Protein AF-A0AAP9K9S7-F1 (afdb_monomer_lite)

Organism: NCBI:txid696485

Structure (mmCIF, N/CA/C/O backbone):
data_AF-A0AAP9K9S7-F1
#
_entry.id   AF-A0AAP9K9S7-F1
#
loop_
_atom_site.group_PDB
_atom_site.id
_atom_site.type_symbol
_atom_site.label_atom_id
_atom_site.label_alt_id
_atom_site.label_comp_id
_atom_site.label_asym_id
_atom_site.label_entity_id
_atom_site.label_seq_id
_atom_site.pdbx_PDB_ins_code
_atom_site.Cartn_x
_atom_site.Cartn_y
_atom_site.Cartn_z
_atom_site.occupancy
_atom_site.B_iso_or_equiv
_atom_site.auth_seq_id
_atom_site.auth_comp_id
_atom_site.auth_asym_id
_atom_site.auth_atom_id
_atom_site.pdbx_PDB_model_num
ATOM 1 N N . MET A 1 1 ? 22.828 4.075 -54.829 1.00 41.00 1 MET A N 1
ATOM 2 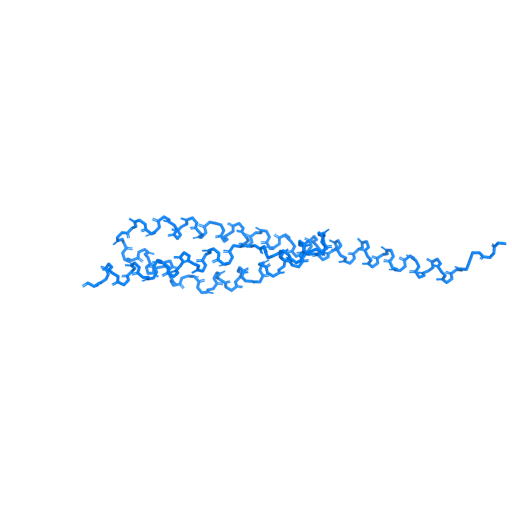C CA . MET A 1 1 ? 21.982 3.796 -53.652 1.00 41.00 1 MET A CA 1
ATOM 3 C C . MET A 1 1 ? 22.611 4.551 -52.502 1.00 41.00 1 MET A C 1
ATOM 5 O O . MET A 1 1 ? 23.454 3.999 -51.809 1.00 41.00 1 MET A O 1
ATOM 9 N N . ASP A 1 2 ? 22.291 5.836 -52.386 1.00 45.16 2 ASP A N 1
ATOM 10 C CA . ASP A 1 2 ? 22.735 6.661 -51.265 1.00 45.16 2 ASP A CA 1
ATOM 11 C C . ASP A 1 2 ? 21.839 6.335 -50.075 1.00 45.16 2 ASP A C 1
ATOM 13 O O . ASP A 1 2 ? 20.711 6.811 -49.969 1.00 45.16 2 ASP A O 1
ATOM 17 N N . LEU A 1 3 ? 22.313 5.426 -49.224 1.00 46.59 3 LEU A N 1
ATOM 18 C CA . LEU A 1 3 ? 21.756 5.268 -47.890 1.00 46.59 3 LEU A CA 1
ATOM 19 C C . LEU A 1 3 ? 22.126 6.535 -47.127 1.00 46.59 3 LEU A C 1
ATOM 21 O O . LEU A 1 3 ? 23.267 6.696 -46.697 1.00 46.59 3 LEU A O 1
ATOM 25 N N . ASP A 1 4 ? 21.164 7.449 -47.038 1.00 50.19 4 ASP A N 1
ATOM 26 C CA . ASP A 1 4 ? 21.293 8.700 -46.311 1.00 50.19 4 ASP A CA 1
ATOM 27 C C . ASP A 1 4 ? 21.710 8.409 -44.862 1.00 50.19 4 ASP A C 1
ATOM 29 O O . ASP A 1 4 ? 20.945 7.899 -44.038 1.00 50.19 4 ASP A O 1
ATOM 33 N N . VAL A 1 5 ? 22.977 8.694 -44.570 1.00 55.28 5 VAL A N 1
ATOM 34 C CA . VAL A 1 5 ? 23.616 8.439 -43.276 1.00 55.28 5 VAL A CA 1
ATOM 35 C C . VAL A 1 5 ? 22.901 9.220 -42.167 1.00 55.28 5 VAL A C 1
ATOM 37 O O . VAL A 1 5 ? 22.891 8.777 -41.019 1.00 55.28 5 VAL A O 1
ATOM 40 N N . GLN A 1 6 ? 22.225 10.330 -42.504 1.00 49.62 6 GLN A N 1
ATOM 41 C CA . GLN A 1 6 ? 21.373 11.061 -41.565 1.00 49.62 6 GLN A CA 1
ATOM 42 C C . GLN A 1 6 ? 20.129 10.255 -41.178 1.00 49.62 6 GLN A C 1
ATOM 44 O O . GLN A 1 6 ? 19.803 10.187 -39.995 1.00 49.62 6 GLN A O 1
ATOM 49 N N . SER A 1 7 ? 19.484 9.564 -42.121 1.00 49.66 7 SER A N 1
ATOM 50 C CA . SER A 1 7 ? 18.342 8.682 -41.830 1.00 49.66 7 SER A CA 1
ATOM 51 C C . SER A 1 7 ? 18.735 7.475 -40.965 1.00 49.66 7 SER A C 1
ATOM 53 O O . SER A 1 7 ? 17.978 7.067 -40.085 1.00 49.66 7 SER A O 1
ATOM 55 N N . LEU A 1 8 ? 19.948 6.940 -41.144 1.00 51.22 8 LEU A N 1
ATOM 56 C CA . LEU A 1 8 ? 20.501 5.859 -40.315 1.00 51.22 8 LEU A CA 1
ATOM 57 C C . LEU A 1 8 ? 20.877 6.337 -38.902 1.00 51.22 8 LEU A C 1
ATOM 59 O O . LEU A 1 8 ? 20.623 5.633 -37.923 1.00 51.22 8 LEU A O 1
ATOM 63 N N . ALA A 1 9 ? 21.430 7.545 -38.776 1.00 54.31 9 ALA A N 1
ATOM 64 C CA . ALA A 1 9 ? 21.755 8.163 -37.491 1.00 54.31 9 ALA A CA 1
ATOM 65 C C . ALA A 1 9 ? 20.494 8.540 -36.695 1.00 54.31 9 ALA A C 1
ATOM 67 O O . ALA A 1 9 ? 20.420 8.281 -35.499 1.00 54.31 9 ALA A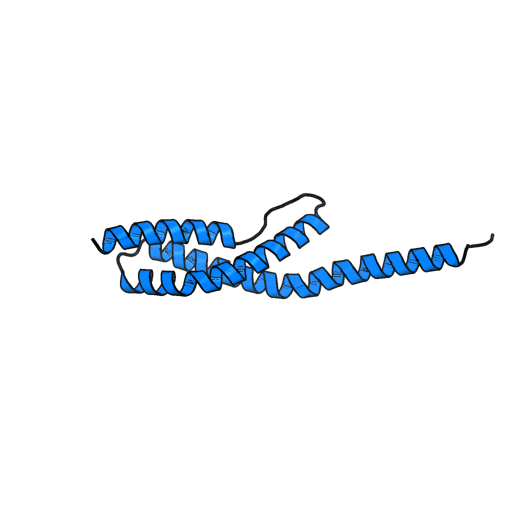 O 1
ATOM 68 N N . VAL A 1 10 ? 19.466 9.081 -37.355 1.00 51.06 10 VAL A N 1
ATOM 69 C CA . VAL A 1 10 ? 18.178 9.400 -36.718 1.00 51.06 10 VAL A CA 1
ATOM 70 C C . VAL A 1 10 ? 17.429 8.118 -36.343 1.00 51.06 10 VAL A C 1
ATOM 72 O O . VAL A 1 10 ? 16.926 8.012 -35.227 1.00 51.06 10 VAL A O 1
ATOM 75 N N . GLY A 1 11 ? 17.427 7.103 -37.214 1.00 51.81 11 GLY A N 1
ATOM 76 C CA . GLY A 1 11 ? 16.825 5.799 -36.923 1.00 51.81 11 GLY A CA 1
ATOM 77 C C . GLY A 1 11 ? 17.499 5.062 -35.762 1.00 51.81 11 GLY A C 1
ATOM 78 O O . GLY A 1 11 ? 16.816 4.454 -34.941 1.00 51.81 11 GLY A O 1
ATOM 79 N N . SER A 1 12 ? 18.824 5.165 -35.633 1.00 52.03 12 SER A N 1
ATOM 80 C CA . SER A 1 12 ? 19.569 4.581 -34.509 1.00 52.03 12 SER A CA 1
ATOM 81 C C . SER A 1 12 ? 19.428 5.382 -33.214 1.00 52.03 12 SER A C 1
ATOM 83 O O . SER A 1 12 ? 19.325 4.769 -32.154 1.00 52.03 12 SER A O 1
ATOM 85 N N . LEU A 1 13 ? 19.331 6.717 -33.267 1.00 50.75 13 LEU A N 1
ATOM 86 C CA . LEU A 1 13 ? 19.048 7.536 -32.081 1.00 50.75 13 LEU A CA 1
ATOM 87 C C . LEU A 1 13 ? 17.640 7.268 -31.538 1.00 50.75 13 LEU A C 1
ATOM 89 O O . LEU A 1 13 ? 17.470 7.092 -30.335 1.00 50.75 13 LEU A O 1
ATOM 93 N N . ILE A 1 14 ? 16.640 7.190 -32.422 1.00 52.00 14 ILE A N 1
ATOM 94 C CA . ILE A 1 14 ? 15.264 6.839 -32.054 1.00 52.00 14 ILE A CA 1
ATOM 95 C C . ILE A 1 14 ? 15.216 5.388 -31.565 1.00 52.00 14 ILE A C 1
ATOM 97 O O . ILE A 1 14 ? 14.639 5.126 -30.517 1.00 52.00 14 ILE A O 1
ATOM 101 N N . GLY A 1 15 ? 15.889 4.451 -32.237 1.00 50.28 15 GLY A N 1
ATOM 102 C CA . GLY A 1 15 ? 15.985 3.057 -31.793 1.00 50.28 15 GLY A CA 1
ATOM 103 C C . GLY A 1 15 ? 16.640 2.898 -30.415 1.00 50.28 15 GLY A C 1
ATOM 104 O O . GLY A 1 15 ? 16.163 2.114 -29.597 1.00 50.28 15 GLY A O 1
ATOM 105 N N . ALA A 1 16 ? 17.678 3.682 -30.112 1.00 52.78 16 ALA A N 1
ATOM 106 C CA . ALA A 1 16 ? 18.348 3.684 -28.812 1.00 52.78 16 ALA A CA 1
ATOM 107 C C . ALA A 1 16 ? 17.523 4.384 -27.716 1.00 52.78 16 ALA A C 1
ATOM 109 O O . ALA A 1 16 ? 17.489 3.914 -26.579 1.00 52.78 16 ALA A O 1
ATOM 110 N N . LEU A 1 17 ? 16.819 5.472 -28.044 1.00 51.12 17 LEU A N 1
ATOM 111 C CA . LEU A 1 17 ? 15.944 6.186 -27.108 1.00 51.12 17 LEU A CA 1
ATOM 112 C C . LEU A 1 17 ? 14.666 5.399 -26.796 1.00 51.12 17 LEU A C 1
ATOM 114 O O . LEU A 1 17 ? 14.250 5.346 -25.641 1.00 51.12 17 LEU A O 1
ATOM 118 N N . VAL A 1 18 ? 14.073 4.739 -27.789 1.00 54.12 18 VAL A N 1
ATOM 119 C CA . VAL A 1 18 ? 12.873 3.910 -27.612 1.00 54.12 18 VAL A CA 1
ATOM 120 C C . VAL A 1 18 ? 13.237 2.569 -26.964 1.00 54.12 18 VAL A C 1
ATOM 122 O O . VAL A 1 18 ? 12.565 2.143 -26.028 1.00 54.12 18 VAL A O 1
ATOM 125 N N . GLY A 1 19 ? 14.343 1.940 -27.380 1.00 50.75 19 GLY A N 1
ATOM 126 C CA . GLY A 1 19 ? 14.798 0.656 -26.837 1.00 50.75 19 GLY A CA 1
ATOM 127 C C . GLY A 1 19 ? 15.435 0.743 -25.446 1.00 50.75 19 GLY A C 1
ATOM 128 O O . GLY A 1 19 ? 15.270 -0.172 -24.647 1.00 50.75 19 GLY A O 1
ATOM 129 N N . GLY A 1 20 ? 16.139 1.835 -25.127 1.00 55.31 20 GLY A N 1
ATOM 130 C CA . GLY A 1 20 ? 16.825 2.023 -23.842 1.00 55.31 20 GLY A CA 1
ATOM 131 C C . GLY A 1 20 ? 16.096 2.944 -22.861 1.00 55.31 20 GLY A C 1
ATOM 132 O O . GLY A 1 20 ? 16.186 2.737 -21.654 1.00 55.31 20 GLY A O 1
ATOM 133 N N . GLY A 1 21 ? 15.352 3.940 -23.349 1.00 62.69 21 GLY A N 1
ATOM 134 C CA . GLY A 1 21 ? 14.671 4.924 -22.503 1.00 62.69 21 GLY A CA 1
ATOM 135 C C . GLY A 1 21 ? 13.425 4.361 -21.829 1.00 62.69 21 GLY A C 1
ATOM 136 O O . GLY A 1 21 ? 13.301 4.445 -20.610 1.00 62.69 21 GLY A O 1
ATOM 137 N N . ILE A 1 22 ? 12.536 3.725 -22.598 1.00 63.12 22 ILE A N 1
ATOM 138 C CA . ILE A 1 22 ? 11.299 3.133 -22.064 1.00 63.12 22 ILE A CA 1
ATOM 139 C C . ILE A 1 22 ? 11.618 1.875 -21.255 1.00 63.12 22 ILE A C 1
ATOM 141 O O . ILE A 1 22 ? 11.140 1.727 -20.134 1.00 63.12 22 ILE A O 1
ATOM 145 N N . TYR A 1 23 ? 12.486 1.002 -21.772 1.00 64.19 23 TYR A N 1
ATOM 146 C CA . TYR A 1 23 ? 12.915 -0.192 -21.042 1.00 64.19 23 TYR A CA 1
ATOM 147 C C . TYR A 1 23 ? 13.726 0.157 -19.783 1.00 64.19 23 TYR A C 1
ATOM 149 O O . TYR A 1 23 ? 13.530 -0.444 -18.732 1.00 64.19 23 TYR A O 1
ATOM 157 N N . GLY A 1 24 ? 14.602 1.166 -19.845 1.00 66.25 24 GLY A N 1
ATOM 158 C CA . GLY A 1 24 ? 15.346 1.652 -18.682 1.00 66.25 24 GLY A CA 1
ATOM 159 C C . GLY A 1 24 ? 14.443 2.297 -17.629 1.00 66.25 24 GLY A C 1
ATOM 160 O O . GLY A 1 24 ? 14.619 2.048 -16.438 1.00 66.25 24 GLY A O 1
ATOM 161 N N . PHE A 1 25 ? 13.440 3.071 -18.054 1.00 67.81 25 PHE A N 1
ATOM 162 C CA . PHE A 1 25 ? 12.390 3.597 -17.180 1.00 67.81 25 PHE A CA 1
ATOM 163 C C . PHE A 1 25 ? 11.584 2.463 -16.530 1.00 67.81 25 PHE A C 1
ATOM 165 O O . PHE A 1 25 ? 11.374 2.487 -15.318 1.00 67.81 25 PHE A O 1
ATOM 172 N N . TYR A 1 26 ? 11.204 1.448 -17.311 1.00 67.31 26 TYR A N 1
ATOM 173 C CA . TYR A 1 26 ? 10.514 0.254 -16.831 1.00 67.31 26 TYR A CA 1
ATOM 174 C C . TYR A 1 26 ? 11.342 -0.477 -15.770 1.00 67.31 26 TYR A C 1
ATOM 176 O O . TYR A 1 26 ? 10.919 -0.583 -14.625 1.00 67.31 26 TYR A O 1
ATOM 184 N N . VAL A 1 27 ? 12.556 -0.928 -16.088 1.00 69.75 27 VAL A N 1
ATOM 185 C CA . VAL A 1 27 ? 13.370 -1.706 -15.139 1.00 69.75 27 VAL A CA 1
ATOM 186 C C . VAL A 1 27 ? 13.654 -0.913 -13.861 1.00 69.75 27 VAL A C 1
ATOM 188 O O . VAL A 1 27 ? 13.587 -1.470 -12.767 1.00 69.75 27 VAL A O 1
ATOM 191 N N . LYS A 1 28 ? 13.932 0.391 -13.983 1.00 71.50 28 LYS A N 1
ATOM 192 C CA . LYS A 1 28 ? 14.276 1.239 -12.839 1.00 71.50 28 LYS A CA 1
ATOM 193 C C . LYS A 1 28 ? 13.090 1.497 -11.911 1.00 71.50 28 LYS A C 1
ATOM 195 O O . LYS A 1 28 ? 13.254 1.413 -10.701 1.00 71.50 28 LYS A O 1
ATOM 200 N N . ASN A 1 29 ? 11.921 1.824 -12.457 1.00 70.56 29 ASN A N 1
ATOM 201 C CA . ASN A 1 29 ? 10.797 2.285 -11.642 1.00 70.56 29 ASN A CA 1
ATOM 202 C C . ASN A 1 29 ? 9.848 1.149 -11.246 1.00 70.56 29 ASN A C 1
ATOM 204 O O . ASN A 1 29 ? 9.285 1.182 -10.156 1.00 70.56 29 ASN A O 1
ATOM 208 N N . THR A 1 30 ? 9.704 0.115 -12.079 1.00 70.44 30 THR A N 1
ATOM 209 C CA . THR A 1 30 ? 8.778 -0.996 -11.792 1.00 70.44 30 THR A CA 1
ATOM 210 C C . THR A 1 30 ? 9.298 -1.891 -10.666 1.00 70.44 30 THR A C 1
ATOM 212 O O . THR A 1 30 ? 8.507 -2.503 -9.961 1.00 70.44 30 THR A O 1
ATOM 215 N N . GLY A 1 31 ? 10.618 -1.953 -10.447 1.00 75.75 31 GLY A N 1
ATOM 216 C CA . GLY A 1 31 ? 11.205 -2.701 -9.329 1.00 75.75 31 GLY A CA 1
ATOM 217 C C . GLY A 1 31 ? 10.784 -2.153 -7.962 1.00 75.75 31 GLY A C 1
ATOM 218 O O . GLY A 1 31 ? 10.229 -2.891 -7.150 1.00 75.75 31 GLY A O 1
ATOM 219 N N . GLU A 1 32 ? 11.003 -0.855 -7.729 1.00 78.31 32 GLU A N 1
ATOM 220 C CA . GLU A 1 32 ? 10.560 -0.171 -6.504 1.00 78.31 32 GLU A CA 1
ATOM 221 C C . GLU A 1 32 ? 9.033 -0.160 -6.401 1.00 78.31 32 GLU A C 1
ATOM 223 O O . GLU A 1 32 ? 8.488 -0.506 -5.356 1.00 78.31 32 GLU A O 1
ATOM 228 N N . ALA A 1 33 ? 8.336 0.124 -7.508 1.00 77.56 33 ALA A N 1
ATOM 229 C CA . ALA A 1 33 ? 6.881 0.125 -7.516 1.00 77.56 33 ALA A CA 1
ATOM 230 C C . ALA A 1 33 ? 6.305 -1.246 -7.126 1.00 77.56 33 ALA A C 1
ATOM 232 O O . ALA A 1 33 ? 5.439 -1.304 -6.262 1.00 77.56 33 ALA A O 1
ATOM 233 N N . ASN A 1 34 ? 6.819 -2.356 -7.665 1.00 80.31 34 ASN A N 1
ATOM 234 C CA . ASN A 1 34 ? 6.360 -3.702 -7.307 1.00 80.31 34 ASN A CA 1
ATOM 235 C C . ASN A 1 34 ? 6.581 -4.032 -5.824 1.00 80.31 34 ASN A C 1
ATOM 237 O O . ASN A 1 34 ? 5.739 -4.694 -5.216 1.00 80.31 34 ASN A O 1
ATOM 241 N N . LEU A 1 35 ? 7.692 -3.580 -5.234 1.00 84.06 35 LEU A N 1
ATOM 242 C CA . LEU A 1 35 ? 7.928 -3.735 -3.796 1.00 84.06 35 LEU A CA 1
ATOM 243 C C . LEU A 1 35 ? 6.893 -2.952 -2.985 1.00 84.06 35 LEU A C 1
ATOM 245 O O . LEU A 1 35 ? 6.287 -3.511 -2.070 1.00 84.06 35 LEU A O 1
ATOM 249 N N . ASP A 1 36 ? 6.637 -1.701 -3.360 1.00 84.56 36 ASP A N 1
ATOM 250 C CA . ASP A 1 36 ? 5.618 -0.875 -2.716 1.00 84.56 36 ASP A CA 1
ATOM 251 C C . ASP A 1 36 ? 4.216 -1.483 -2.884 1.00 84.56 36 ASP A C 1
ATOM 253 O O . ASP A 1 36 ? 3.463 -1.546 -1.916 1.00 84.56 36 ASP A O 1
ATOM 257 N N . GLN A 1 37 ? 3.881 -2.039 -4.055 1.00 83.56 37 GLN A N 1
ATOM 258 C CA . GLN A 1 37 ? 2.617 -2.750 -4.289 1.00 83.56 37 GLN A CA 1
ATOM 259 C C . GLN A 1 37 ? 2.478 -3.992 -3.399 1.00 83.56 37 GLN A C 1
ATOM 261 O O . GLN A 1 37 ? 1.410 -4.228 -2.833 1.00 83.56 37 GLN A O 1
ATOM 266 N N . ALA A 1 38 ? 3.549 -4.774 -3.223 1.00 85.56 38 ALA A N 1
ATOM 267 C CA . ALA A 1 38 ? 3.548 -5.931 -2.327 1.00 85.56 38 ALA A CA 1
ATOM 268 C C . ALA A 1 38 ? 3.343 -5.516 -0.859 1.00 85.56 38 ALA A C 1
ATOM 270 O O . ALA A 1 38 ? 2.593 -6.160 -0.121 1.00 85.56 38 ALA A O 1
ATOM 271 N N . ILE A 1 39 ? 3.962 -4.409 -0.440 1.00 84.56 39 ILE A N 1
ATOM 272 C CA . ILE A 1 39 ? 3.731 -3.801 0.876 1.00 84.56 39 ILE A CA 1
ATOM 273 C C . ILE A 1 39 ? 2.272 -3.334 0.999 1.00 84.56 39 ILE A C 1
ATOM 275 O O . ILE A 1 39 ? 1.628 -3.601 2.013 1.00 84.56 39 ILE A O 1
ATOM 279 N N . GLY A 1 40 ? 1.720 -2.706 -0.040 1.00 85.62 40 GLY A N 1
ATOM 280 C CA . GLY A 1 40 ? 0.317 -2.291 -0.091 1.00 85.62 40 GLY A CA 1
ATOM 281 C C . GLY A 1 40 ? -0.656 -3.450 0.038 1.00 85.62 40 GLY A C 1
ATOM 282 O O . GLY A 1 40 ? -1.622 -3.357 0.792 1.00 85.62 40 GLY A O 1
ATOM 283 N N . TYR A 1 41 ? -0.365 -4.571 -0.619 1.00 88.50 41 TYR A N 1
ATOM 284 C CA . TYR A 1 41 ? -1.155 -5.789 -0.492 1.00 88.50 41 TYR A CA 1
ATOM 285 C C . TYR A 1 41 ? -1.141 -6.333 0.943 1.00 88.50 41 TYR A C 1
ATOM 287 O O . TYR A 1 41 ? -2.195 -6.648 1.496 1.00 88.50 41 TYR A O 1
ATOM 295 N N . ASN A 1 42 ? 0.028 -6.374 1.591 1.00 88.62 42 ASN A N 1
ATOM 296 C CA . ASN A 1 42 ? 0.130 -6.777 2.997 1.00 88.62 42 ASN A CA 1
ATOM 297 C C . ASN A 1 42 ? -0.683 -5.856 3.920 1.00 88.62 42 ASN A C 1
ATOM 299 O O . ASN A 1 42 ? -1.391 -6.344 4.799 1.00 88.62 42 ASN A O 1
ATOM 303 N N . HIS A 1 43 ? -0.645 -4.541 3.698 1.00 89.44 43 HIS A N 1
ATOM 304 C CA . HIS A 1 43 ? -1.444 -3.597 4.481 1.00 89.44 43 HIS A CA 1
ATOM 305 C C . HIS A 1 43 ? -2.943 -3.706 4.206 1.00 89.44 43 HIS A C 1
ATOM 307 O O . HIS A 1 43 ? -3.745 -3.528 5.120 1.00 89.44 43 HIS A O 1
ATOM 313 N N . LEU A 1 44 ? -3.348 -4.036 2.980 1.00 90.00 44 LEU A N 1
ATOM 314 C CA . LEU A 1 44 ? -4.748 -4.310 2.674 1.00 90.00 44 LEU A CA 1
ATOM 315 C C . LEU A 1 44 ? -5.241 -5.558 3.419 1.00 90.00 44 LEU A C 1
ATOM 317 O O . LEU A 1 44 ? -6.344 -5.546 3.971 1.00 90.00 44 LEU A O 1
ATOM 321 N N . LEU A 1 45 ? -4.422 -6.612 3.481 1.00 89.94 45 LEU A N 1
ATOM 322 C CA . LEU A 1 45 ? -4.720 -7.812 4.267 1.00 89.94 45 LEU A CA 1
ATOM 323 C C . LEU A 1 45 ? -4.820 -7.497 5.761 1.00 89.94 45 LEU A C 1
ATOM 325 O O . LEU A 1 45 ? -5.777 -7.917 6.410 1.00 89.94 45 LEU A O 1
ATOM 329 N N . GLU A 1 46 ? -3.874 -6.727 6.296 1.00 90.62 46 GLU A N 1
ATOM 330 C CA . GLU A 1 46 ? -3.891 -6.288 7.691 1.00 90.62 46 GLU A CA 1
ATOM 331 C C . GLU A 1 46 ? -5.151 -5.468 7.993 1.00 90.62 46 GLU A C 1
ATOM 333 O O . GLU A 1 46 ? -5.896 -5.806 8.913 1.00 90.62 46 GLU A O 1
ATOM 338 N N . CYS A 1 47 ? -5.467 -4.476 7.158 1.00 91.19 47 CYS A N 1
ATOM 339 C CA . CYS A 1 47 ? -6.684 -3.682 7.273 1.00 91.19 47 CYS A CA 1
ATOM 340 C C . CYS A 1 47 ? -7.943 -4.562 7.269 1.00 91.19 47 CYS A C 1
ATOM 342 O O . CYS A 1 47 ? -8.798 -4.437 8.146 1.00 91.19 47 CYS A O 1
ATOM 344 N N . THR A 1 48 ? -8.030 -5.506 6.329 1.00 90.69 48 THR A N 1
ATOM 345 C CA . THR A 1 48 ? -9.171 -6.425 6.218 1.00 90.69 48 THR A CA 1
ATOM 346 C C . THR A 1 48 ? -9.290 -7.321 7.448 1.00 90.69 48 THR A C 1
ATOM 348 O O . THR A 1 48 ? -10.391 -7.561 7.936 1.00 90.69 48 THR A O 1
ATOM 351 N N . SER A 1 49 ? -8.164 -7.780 7.999 1.00 91.44 49 SER A N 1
ATOM 352 C CA . SER A 1 49 ? -8.157 -8.567 9.234 1.00 91.44 49 SER A CA 1
ATOM 353 C C . SER A 1 49 ? -8.653 -7.758 10.438 1.00 91.44 49 SER A C 1
ATOM 355 O O . SER A 1 49 ? -9.361 -8.286 11.298 1.00 91.44 49 SER A O 1
ATOM 357 N N . LEU A 1 50 ? -8.349 -6.457 10.471 1.00 92.31 50 LEU A N 1
ATOM 358 C CA . LEU A 1 50 ? -8.767 -5.549 11.534 1.00 92.31 50 LEU A CA 1
ATOM 359 C C . LEU A 1 50 ? -10.239 -5.136 11.417 1.00 92.31 50 LEU A C 1
ATOM 361 O O . LEU A 1 50 ? -10.835 -4.809 12.441 1.00 92.31 50 LEU A O 1
ATOM 365 N N . LEU A 1 51 ? -10.861 -5.240 10.234 1.00 88.25 51 LEU A N 1
ATOM 366 C CA . LEU A 1 51 ? -12.305 -5.011 10.069 1.00 88.25 51 LEU A CA 1
ATOM 367 C C . LEU A 1 51 ? -13.169 -6.012 10.865 1.00 88.25 51 LEU A C 1
ATOM 369 O O . LEU A 1 51 ? -14.320 -5.739 11.191 1.00 88.25 51 LEU A O 1
ATOM 373 N N . GLY A 1 52 ? -12.632 -7.178 11.223 1.00 84.81 52 GLY A N 1
ATOM 374 C CA . GLY A 1 52 ? -13.301 -8.128 12.121 1.00 84.81 52 GLY A CA 1
ATOM 375 C C . GLY A 1 52 ? -12.981 -7.924 13.607 1.00 84.81 52 GLY A C 1
ATOM 376 O O . GLY A 1 52 ? -13.505 -8.650 14.449 1.00 84.81 52 GLY A O 1
ATOM 377 N N . SER A 1 53 ? -12.093 -6.984 13.939 1.00 85.75 53 SER A N 1
ATOM 378 C CA . SER A 1 53 ? -11.529 -6.827 15.279 1.00 85.75 53 SER A CA 1
ATOM 379 C C . SER A 1 53 ? -12.301 -5.811 16.126 1.00 85.75 53 SER A C 1
ATOM 381 O O . SER A 1 53 ? -12.748 -4.777 15.636 1.00 85.75 53 SER A O 1
ATOM 383 N N . ASN A 1 54 ? -12.393 -6.069 17.432 1.00 85.56 54 ASN A N 1
ATOM 384 C CA . ASN A 1 54 ? -12.846 -5.092 18.435 1.00 85.56 54 ASN A CA 1
ATOM 385 C C . ASN A 1 54 ? -11.670 -4.491 19.227 1.00 85.56 54 ASN A C 1
ATOM 387 O O . ASN A 1 54 ? -11.865 -3.793 20.219 1.00 85.56 54 ASN A O 1
ATOM 391 N N . ASP A 1 55 ? -10.437 -4.785 18.818 1.00 88.94 55 ASP A N 1
ATOM 392 C CA . ASP A 1 55 ? -9.226 -4.294 19.467 1.00 88.94 55 ASP A CA 1
ATOM 393 C C . ASP A 1 55 ? -8.925 -2.860 19.005 1.00 88.94 55 ASP A C 1
ATOM 395 O O . ASP A 1 55 ? -8.264 -2.626 17.989 1.00 88.94 55 ASP A O 1
ATOM 399 N N . ALA A 1 56 ? -9.457 -1.891 19.750 1.00 87.25 56 ALA A N 1
ATOM 400 C CA . ALA A 1 56 ? -9.318 -0.468 19.459 1.00 87.25 56 ALA A CA 1
ATOM 401 C C . ALA A 1 56 ? -7.850 0.001 19.423 1.00 87.25 56 ALA A C 1
ATOM 403 O O . ALA A 1 56 ? -7.516 0.908 18.658 1.00 87.25 56 ALA A O 1
ATOM 404 N N . GLU A 1 57 ? -6.962 -0.614 20.208 1.00 89.62 57 GLU A N 1
ATOM 405 C CA . GLU A 1 57 ? -5.543 -0.255 20.245 1.00 89.62 57 GLU A CA 1
ATOM 406 C C . GLU A 1 57 ? -4.844 -0.662 18.945 1.00 89.62 57 GLU A C 1
ATOM 408 O O . GLU A 1 57 ? -4.178 0.166 18.315 1.00 89.62 57 GLU A O 1
ATOM 413 N N . LYS A 1 58 ? -5.072 -1.898 18.480 1.00 89.31 58 LYS A N 1
ATOM 414 C CA . LYS A 1 58 ? -4.542 -2.364 17.189 1.00 89.31 58 LYS A CA 1
ATOM 415 C C . LYS A 1 58 ? -5.071 -1.543 16.020 1.00 89.31 58 LYS A C 1
ATOM 417 O O . LYS A 1 58 ? -4.296 -1.163 15.145 1.00 89.31 58 LYS A O 1
ATOM 422 N N . ILE A 1 59 ? -6.367 -1.229 16.029 1.00 90.31 59 ILE A N 1
ATOM 423 C CA . ILE A 1 59 ? -6.981 -0.414 14.977 1.00 90.31 59 ILE A CA 1
ATOM 424 C C . ILE A 1 59 ? -6.365 0.993 14.950 1.00 90.31 59 ILE A C 1
ATOM 426 O O . ILE A 1 59 ? -5.975 1.474 13.889 1.00 90.31 59 ILE A O 1
ATOM 430 N N . SER A 1 60 ? -6.216 1.635 16.111 1.00 90.62 60 SER A N 1
ATOM 431 C CA . SER A 1 60 ? -5.592 2.959 16.229 1.00 90.62 60 SER A CA 1
ATOM 432 C C . SER A 1 60 ? -4.132 2.956 15.759 1.00 90.62 60 SER A C 1
ATOM 434 O O . SER A 1 60 ? -3.723 3.830 14.995 1.00 90.62 60 SER A O 1
ATOM 436 N N . SER A 1 61 ? -3.349 1.951 16.166 1.00 91.06 61 SER A N 1
ATOM 437 C CA . SER A 1 61 ? -1.951 1.797 15.749 1.00 91.06 61 SER A CA 1
ATOM 438 C C . SER A 1 61 ? -1.826 1.691 14.227 1.00 91.06 61 SER A C 1
ATOM 440 O O . SER A 1 61 ? -1.063 2.438 13.610 1.00 91.06 61 SER A O 1
ATOM 442 N N . PHE A 1 62 ? -2.653 0.848 13.603 1.00 91.31 62 PHE A N 1
ATOM 443 C CA . PHE A 1 62 ? -2.684 0.704 12.151 1.00 91.31 62 PHE A CA 1
ATOM 444 C C . PHE A 1 62 ? -3.063 2.021 11.450 1.00 91.31 62 PHE A C 1
ATOM 446 O O . PHE A 1 62 ? -2.322 2.493 10.585 1.00 91.31 62 PHE A O 1
ATOM 453 N N . LEU A 1 63 ? -4.141 2.685 11.889 1.00 89.31 63 LEU A N 1
ATOM 454 C CA . LEU A 1 63 ? -4.591 3.972 11.335 1.00 89.31 63 LEU A CA 1
ATOM 455 C C . LEU A 1 63 ? -3.531 5.086 11.431 1.00 89.31 63 LEU A C 1
ATOM 457 O O . LEU A 1 63 ? -3.480 5.945 10.554 1.00 89.31 63 LEU A O 1
ATOM 461 N N . ASN A 1 64 ? -2.654 5.066 12.438 1.00 89.69 64 ASN A N 1
ATOM 462 C CA . ASN A 1 64 ? -1.574 6.052 12.578 1.00 89.69 64 ASN A CA 1
ATOM 463 C C . ASN A 1 64 ? -0.404 5.828 11.607 1.00 89.69 64 ASN A C 1
ATOM 465 O O . ASN A 1 64 ? 0.306 6.775 11.272 1.00 89.69 64 ASN A O 1
ATOM 469 N N . THR A 1 65 ? -0.186 4.594 11.148 1.00 85.06 65 THR A N 1
ATOM 470 C CA . THR A 1 65 ? 0.897 4.267 10.196 1.00 85.06 65 THR A CA 1
ATOM 471 C C . THR A 1 65 ? 0.485 4.458 8.733 1.00 85.06 65 THR A C 1
ATOM 473 O O . THR A 1 65 ? 1.330 4.653 7.857 1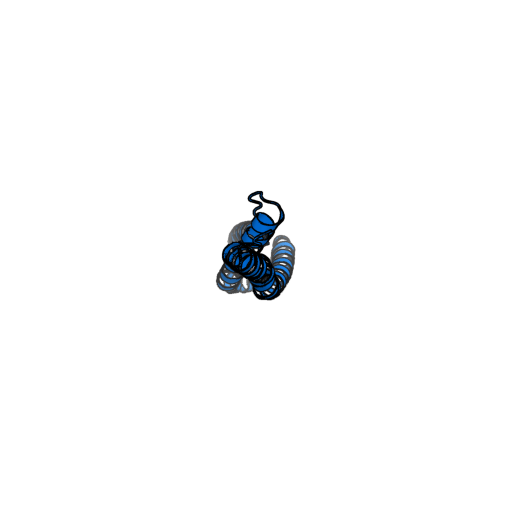.00 85.06 65 THR A O 1
ATOM 476 N N . LEU A 1 66 ? -0.823 4.475 8.483 1.00 83.00 66 LEU A N 1
ATOM 477 C CA . LEU A 1 66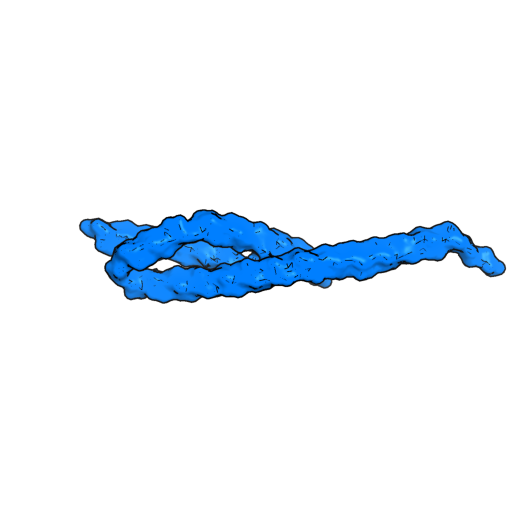 ? -1.452 4.557 7.169 1.00 83.00 66 LEU A CA 1
ATOM 478 C C . LEU A 1 66 ? -1.088 5.790 6.323 1.00 83.00 66 LEU A C 1
ATOM 480 O O . LEU A 1 66 ? -0.779 5.594 5.150 1.00 83.00 66 LEU A O 1
ATOM 484 N N . PRO A 1 67 ? -1.059 7.034 6.846 1.00 82.06 67 PRO A N 1
ATOM 485 C CA . PRO A 1 67 ? -0.834 8.220 6.013 1.00 82.06 67 PRO A CA 1
ATOM 486 C C . PRO A 1 67 ? 0.498 8.197 5.257 1.00 82.06 67 PRO A C 1
ATOM 488 O O . PRO A 1 67 ? 0.564 8.578 4.090 1.00 82.06 67 PRO A O 1
ATOM 491 N N . GLN A 1 68 ? 1.562 7.712 5.905 1.00 78.12 68 GLN A N 1
ATOM 492 C CA . GLN A 1 68 ? 2.866 7.576 5.259 1.00 78.12 68 GLN A CA 1
ATOM 493 C C . GLN A 1 68 ? 2.829 6.491 4.176 1.00 78.12 68 GLN A C 1
ATOM 495 O O . GLN A 1 68 ? 3.307 6.709 3.067 1.00 78.12 68 GLN A O 1
ATOM 500 N N . LYS A 1 69 ? 2.205 5.346 4.472 1.00 79.38 69 LYS A N 1
ATOM 501 C CA . LYS A 1 69 ? 2.097 4.214 3.541 1.00 79.38 69 LYS A CA 1
ATOM 502 C C . LYS A 1 69 ? 1.234 4.521 2.328 1.00 79.38 69 LYS A C 1
ATOM 504 O O . LYS A 1 69 ? 1.556 4.095 1.226 1.00 79.38 69 LYS A O 1
ATOM 509 N N . GLN A 1 70 ? 0.173 5.292 2.516 1.00 81.25 70 GLN A N 1
ATOM 510 C CA . GLN A 1 70 ? -0.710 5.704 1.438 1.00 81.25 70 GLN A CA 1
ATOM 511 C C . GLN A 1 70 ? 0.014 6.612 0.439 1.00 81.25 70 GLN A C 1
ATOM 513 O O . GLN A 1 70 ? -0.132 6.424 -0.762 1.00 81.25 70 GLN A O 1
ATOM 518 N N . LYS A 1 71 ? 0.881 7.511 0.919 1.00 80.38 71 LYS A N 1
ATOM 519 C CA . LYS A 1 71 ? 1.718 8.356 0.056 1.00 80.38 71 LYS A CA 1
ATOM 520 C C . LYS A 1 71 ? 2.731 7.549 -0.764 1.00 80.38 71 LYS A C 1
ATOM 522 O O . LYS A 1 71 ? 2.940 7.841 -1.941 1.00 80.38 71 LYS A O 1
ATOM 527 N N . ASP A 1 72 ? 3.359 6.548 -0.149 1.00 81.50 72 ASP A N 1
ATOM 528 C CA . ASP A 1 72 ? 4.309 5.666 -0.839 1.00 81.50 72 ASP A CA 1
ATOM 529 C C . ASP A 1 72 ? 3.583 4.836 -1.921 1.00 81.50 72 ASP A C 1
ATOM 531 O O . ASP A 1 72 ? 4.056 4.721 -3.054 1.00 81.50 72 ASP A O 1
ATOM 535 N N . LEU A 1 73 ? 2.367 4.366 -1.620 1.00 84.12 73 LEU A N 1
ATOM 536 C CA . LEU A 1 73 ? 1.518 3.644 -2.569 1.00 84.12 73 LEU A CA 1
ATOM 537 C C . LEU A 1 73 ? 0.999 4.513 -3.708 1.00 84.12 73 LEU A C 1
ATOM 539 O O . LEU A 1 73 ? 1.046 4.071 -4.843 1.00 84.12 73 LEU A O 1
ATOM 543 N N . GLU A 1 74 ? 0.571 5.750 -3.460 1.00 85.19 74 GLU A N 1
ATOM 544 C CA . GLU A 1 74 ? 0.130 6.666 -4.524 1.00 85.19 74 GLU A CA 1
ATOM 545 C C . GLU A 1 74 ? 1.229 6.897 -5.570 1.00 85.19 74 GLU A C 1
ATOM 547 O O . GLU A 1 74 ? 0.969 6.924 -6.776 1.00 85.19 74 GLU A O 1
ATOM 552 N N . LYS A 1 75 ? 2.484 7.017 -5.120 1.00 81.75 75 LYS A N 1
ATOM 553 C CA . LYS A 1 75 ? 3.638 7.130 -6.017 1.00 81.75 75 LYS A CA 1
ATOM 554 C C . LYS A 1 75 ? 3.833 5.850 -6.835 1.00 81.75 75 LYS A C 1
ATOM 556 O O . LYS A 1 75 ? 4.089 5.929 -8.037 1.00 81.75 75 LYS A O 1
ATOM 561 N N . SER A 1 76 ? 3.720 4.689 -6.195 1.00 84.12 76 SER A N 1
ATOM 562 C CA . SER A 1 76 ? 3.840 3.390 -6.860 1.00 84.12 76 SER A CA 1
ATOM 563 C C . SER A 1 76 ? 2.700 3.136 -7.856 1.00 84.12 76 SER A C 1
ATOM 565 O O . SER A 1 76 ? 2.962 2.743 -8.990 1.00 84.12 76 SER A O 1
ATOM 567 N N . ASP A 1 77 ? 1.456 3.446 -7.492 1.00 86.06 77 ASP A N 1
ATOM 568 C CA . ASP A 1 77 ? 0.268 3.346 -8.347 1.00 86.06 77 ASP A CA 1
ATOM 569 C C . ASP A 1 77 ? 0.433 4.199 -9.615 1.00 86.06 77 ASP A C 1
ATOM 571 O O . ASP A 1 77 ? 0.125 3.755 -10.723 1.00 86.06 77 ASP A O 1
ATOM 575 N N . ALA A 1 78 ? 0.990 5.409 -9.485 1.00 84.44 78 ALA A N 1
ATOM 576 C CA . ALA A 1 78 ? 1.291 6.266 -10.630 1.00 84.44 78 ALA A CA 1
ATOM 577 C C . ALA A 1 78 ? 2.340 5.642 -11.569 1.00 84.44 78 ALA A C 1
ATOM 579 O O . ALA A 1 78 ? 2.187 5.698 -12.790 1.00 84.44 78 ALA A O 1
ATOM 580 N N . ILE A 1 79 ? 3.388 5.015 -11.019 1.00 83.38 79 ILE A N 1
ATOM 581 C CA . ILE A 1 79 ? 4.415 4.310 -11.805 1.00 83.38 79 ILE A CA 1
ATOM 582 C C . ILE A 1 79 ? 3.825 3.080 -12.500 1.00 83.38 79 ILE A C 1
ATOM 584 O O . ILE A 1 79 ? 4.110 2.853 -13.679 1.00 83.38 79 ILE A O 1
ATOM 588 N N . MET A 1 80 ? 2.999 2.307 -11.793 1.00 82.44 80 MET A N 1
ATOM 589 C CA . ME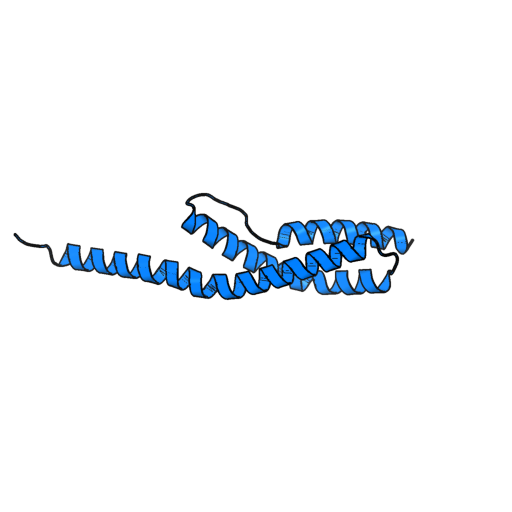T A 1 80 ? 2.329 1.125 -12.330 1.00 82.44 80 MET A CA 1
ATOM 590 C C . MET A 1 80 ? 1.397 1.513 -13.469 1.00 82.44 80 MET A C 1
ATOM 592 O O . MET A 1 80 ? 1.542 0.981 -14.561 1.00 82.44 80 MET A O 1
ATOM 596 N N . THR A 1 81 ? 0.538 2.509 -13.246 1.00 83.62 81 THR A N 1
ATOM 597 C CA . THR A 1 81 ? -0.381 3.062 -14.250 1.00 83.62 81 THR A CA 1
ATOM 598 C C . THR A 1 81 ? 0.366 3.584 -15.477 1.00 83.62 81 THR A C 1
ATOM 600 O O . THR A 1 81 ? -0.014 3.293 -16.609 1.00 83.62 81 THR A O 1
ATOM 603 N N . ALA A 1 82 ? 1.451 4.343 -15.290 1.00 80.81 82 ALA A N 1
ATOM 604 C CA . ALA A 1 82 ? 2.254 4.844 -16.406 1.00 80.81 82 ALA A CA 1
ATOM 605 C C . ALA A 1 82 ? 2.886 3.695 -17.206 1.00 80.81 82 ALA A C 1
ATOM 607 O O . ALA A 1 82 ? 2.917 3.727 -18.437 1.00 80.81 82 ALA A O 1
ATOM 608 N N . THR A 1 83 ? 3.360 2.667 -16.505 1.00 78.88 83 THR A N 1
ATOM 609 C CA . THR A 1 83 ? 3.957 1.473 -17.100 1.00 78.88 83 THR A CA 1
ATOM 610 C C . THR A 1 83 ? 2.939 0.661 -17.894 1.00 78.88 83 THR A C 1
ATOM 612 O O . THR A 1 83 ? 3.179 0.397 -19.071 1.00 78.88 83 THR A O 1
ATOM 615 N N . THR A 1 84 ? 1.799 0.303 -17.296 1.00 79.12 84 THR A N 1
ATOM 616 C CA . THR A 1 84 ? 0.727 -0.432 -17.984 1.00 79.12 84 THR A CA 1
ATOM 617 C C . THR A 1 84 ? 0.231 0.351 -19.184 1.00 79.12 84 THR A C 1
ATOM 619 O O . THR A 1 84 ? 0.216 -0.205 -20.274 1.00 79.12 84 THR A O 1
ATOM 622 N N . THR A 1 85 ? -0.024 1.654 -19.034 1.00 80.69 85 THR A N 1
ATOM 623 C CA . THR A 1 85 ? -0.472 2.518 -20.140 1.00 80.69 85 THR A CA 1
ATOM 624 C C . THR A 1 85 ? 0.527 2.565 -21.292 1.00 80.69 85 THR A C 1
ATOM 626 O O . THR A 1 85 ? 0.142 2.528 -22.458 1.00 80.69 85 THR A O 1
ATOM 629 N N . THR A 1 86 ? 1.826 2.620 -20.988 1.00 78.62 86 THR A N 1
ATOM 630 C CA . THR A 1 86 ? 2.871 2.636 -22.021 1.00 78.62 86 THR A CA 1
ATOM 631 C C . THR A 1 86 ? 2.943 1.309 -22.779 1.00 78.62 86 THR A C 1
ATOM 633 O O . THR A 1 86 ? 3.247 1.304 -23.970 1.00 78.62 86 THR A O 1
ATOM 636 N N . LEU A 1 87 ? 2.679 0.186 -22.105 1.00 75.25 87 LEU A N 1
ATOM 637 C CA . LEU A 1 87 ? 2.763 -1.152 -22.694 1.00 75.25 87 LEU A CA 1
ATOM 638 C C . LEU A 1 87 ? 1.483 -1.569 -23.428 1.00 75.25 87 LEU A C 1
ATOM 640 O O . LEU A 1 87 ? 1.572 -2.188 -24.485 1.00 75.25 87 LEU A O 1
ATOM 644 N N . SER A 1 88 ? 0.309 -1.251 -22.878 1.00 77.88 88 SER A N 1
ATOM 645 C CA . SER A 1 88 ? -0.994 -1.601 -23.455 1.00 77.88 88 SER A CA 1
ATOM 646 C C . SER A 1 88 ? -1.463 -0.593 -24.506 1.00 77.88 88 SER A C 1
ATOM 648 O O . SER A 1 88 ? -2.227 -0.951 -25.398 1.00 77.88 88 SER A O 1
ATOM 650 N N . GLY A 1 89 ? -1.008 0.662 -24.416 1.00 77.75 89 GLY A N 1
ATOM 651 C CA . GLY A 1 89 ? -1.536 1.779 -25.200 1.00 77.75 89 GLY A CA 1
ATOM 652 C C . GLY A 1 89 ? -2.869 2.330 -24.676 1.00 77.75 89 GLY A C 1
ATOM 653 O O . GLY A 1 89 ? -3.406 3.263 -25.270 1.00 77.75 89 GLY A O 1
ATOM 654 N N . GLU A 1 90 ? -3.390 1.797 -23.567 1.00 80.25 90 GLU A N 1
ATOM 655 C CA . GLU A 1 90 ? -4.656 2.196 -22.947 1.00 80.25 90 GLU A CA 1
ATOM 656 C C . GLU A 1 90 ? -4.443 2.643 -21.499 1.00 80.25 90 GLU A C 1
ATOM 658 O O . GLU A 1 90 ? -3.657 2.050 -20.765 1.00 80.25 90 GLU A O 1
ATOM 663 N N . LEU A 1 91 ? -5.158 3.689 -21.067 1.00 80.50 91 LEU A N 1
ATOM 664 C CA . LEU A 1 91 ? -5.068 4.161 -19.686 1.00 80.50 91 LEU A CA 1
ATOM 665 C C . LEU A 1 91 ? -5.693 3.134 -18.734 1.00 80.50 91 LEU A C 1
ATOM 667 O O . LEU A 1 91 ? -6.916 3.055 -18.614 1.00 80.50 91 LEU A O 1
ATOM 671 N N . GLU A 1 92 ? -4.842 2.407 -18.018 1.00 77.12 92 GLU A N 1
ATOM 672 C CA . GLU A 1 92 ? -5.248 1.402 -17.038 1.00 77.12 92 GLU A CA 1
ATOM 673 C C . GLU A 1 92 ? -4.733 1.790 -15.651 1.00 77.12 92 GLU A C 1
ATOM 675 O O . GLU A 1 92 ? -3.536 1.699 -15.363 1.00 77.12 92 GLU A O 1
ATOM 680 N N . LEU A 1 93 ? -5.653 2.249 -14.793 1.00 78.56 93 LEU A N 1
ATOM 681 C CA . LEU A 1 93 ? -5.358 2.538 -13.392 1.00 78.56 93 LEU A CA 1
ATOM 682 C C . LEU A 1 93 ? -4.965 1.237 -12.690 1.00 78.56 93 LEU A C 1
ATOM 684 O O . LEU A 1 93 ? -5.776 0.321 -12.575 1.00 78.56 93 LEU A O 1
ATOM 688 N N . SER A 1 94 ? -3.728 1.175 -12.207 1.00 75.12 94 SER A N 1
ATOM 689 C CA . SER A 1 94 ? -3.171 -0.012 -11.564 1.00 75.12 94 SER A CA 1
ATOM 690 C C . SER A 1 94 ? -2.572 0.345 -10.213 1.00 75.12 94 SER A C 1
ATOM 692 O O . SER A 1 94 ? -1.797 1.295 -10.111 1.00 75.12 94 SER A O 1
ATOM 694 N N . GLY A 1 95 ? -2.870 -0.471 -9.200 1.00 84.81 95 GLY A N 1
ATOM 695 C CA . GLY A 1 95 ? -2.207 -0.413 -7.903 1.00 84.81 95 GLY A CA 1
ATOM 696 C C . GLY A 1 95 ? -3.104 -0.697 -6.695 1.00 84.81 95 GLY A C 1
ATOM 697 O O . GLY A 1 95 ? -4.284 -1.026 -6.832 1.00 84.81 95 GLY A O 1
ATOM 698 N N . MET A 1 96 ? -2.521 -0.600 -5.501 1.00 86.75 96 MET A N 1
ATOM 699 C CA . MET A 1 96 ? -3.123 -0.983 -4.216 1.00 86.75 96 MET A CA 1
ATOM 700 C C . MET A 1 96 ? -3.511 0.218 -3.345 1.00 86.75 96 MET A C 1
ATOM 702 O O . MET A 1 96 ? -4.157 0.030 -2.309 1.00 86.75 96 MET A O 1
ATOM 706 N N . GLY A 1 97 ? -3.180 1.447 -3.746 1.00 86.56 97 GLY A N 1
ATOM 707 C CA . GLY A 1 97 ? -3.509 2.654 -2.991 1.00 86.56 97 GLY A CA 1
ATOM 708 C C . GLY A 1 97 ? -5.016 2.855 -2.828 1.00 86.56 97 GLY A C 1
ATOM 709 O O . GLY A 1 97 ? -5.490 3.066 -1.710 1.00 86.56 97 GLY A O 1
ATOM 710 N N . GLN A 1 98 ? -5.798 2.722 -3.905 1.00 86.56 98 GLN A N 1
ATOM 711 C CA . GLN A 1 98 ? -7.255 2.898 -3.831 1.00 86.56 98 GLN A CA 1
ATOM 712 C C . GLN A 1 98 ? -7.952 1.812 -2.978 1.00 86.56 98 GLN A C 1
ATOM 714 O O . GLN A 1 98 ? -8.733 2.186 -2.094 1.00 86.56 98 GLN A O 1
ATOM 719 N N . PRO A 1 99 ? -7.689 0.498 -3.160 1.00 88.88 99 PRO A N 1
ATOM 720 C CA . PRO A 1 99 ? -8.230 -0.532 -2.270 1.00 88.88 99 PRO A CA 1
ATOM 721 C C . PRO A 1 99 ? -7.892 -0.295 -0.793 1.00 88.88 99 PRO A C 1
ATOM 723 O O . PRO A 1 99 ? -8.770 -0.392 0.069 1.00 88.88 99 PRO A O 1
ATOM 726 N N . LEU A 1 100 ? -6.641 0.074 -0.487 1.00 88.88 100 LEU A N 1
ATOM 727 C CA . LEU A 1 100 ? -6.226 0.350 0.886 1.00 88.88 100 LEU A CA 1
ATOM 728 C C . LEU A 1 100 ? -6.945 1.576 1.462 1.00 88.88 100 LEU A C 1
ATOM 730 O O . LEU A 1 100 ? -7.408 1.526 2.602 1.00 88.88 100 LEU A O 1
ATOM 734 N N . ALA A 1 101 ? -7.097 2.650 0.684 1.00 88.25 101 ALA A N 1
ATOM 735 C CA . ALA A 1 101 ? -7.821 3.851 1.099 1.00 88.25 101 ALA A CA 1
ATOM 736 C C . ALA A 1 101 ? -9.275 3.537 1.489 1.00 88.25 101 ALA A C 1
ATOM 738 O O . ALA A 1 101 ? -9.773 4.005 2.516 1.00 88.25 101 ALA A O 1
ATOM 739 N N . GLN A 1 102 ? -9.950 2.708 0.687 1.00 90.75 102 GLN A N 1
ATOM 740 C CA . GLN A 1 102 ? -11.323 2.279 0.9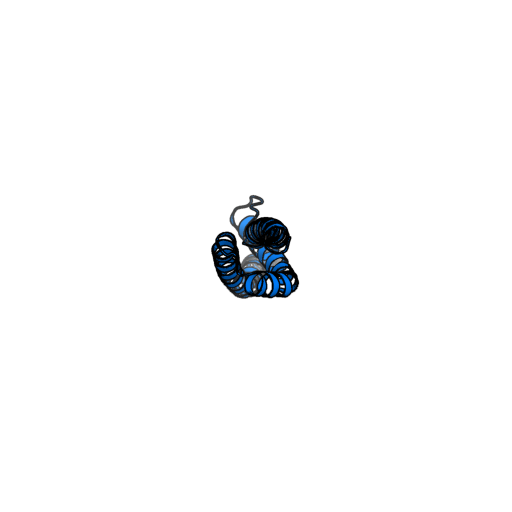52 1.00 90.75 102 GLN A CA 1
ATOM 741 C C . GLN A 1 102 ? -11.421 1.441 2.228 1.00 90.75 102 GLN A C 1
ATOM 743 O O . GLN A 1 102 ? -12.275 1.716 3.072 1.00 90.75 102 GLN A O 1
ATOM 748 N N . CYS A 1 103 ? -10.524 0.467 2.401 1.00 91.81 103 CYS A N 1
ATOM 749 C CA . CYS A 1 103 ? -10.491 -0.346 3.613 1.00 91.81 103 CYS A CA 1
ATOM 750 C C . CYS A 1 103 ? -10.229 0.513 4.860 1.00 91.81 103 CYS A C 1
ATOM 752 O O . CYS A 1 103 ? -10.930 0.396 5.863 1.00 91.81 103 CYS A O 1
ATOM 754 N N . SER A 1 104 ? -9.279 1.444 4.776 1.00 90.31 104 SER A N 1
ATOM 755 C CA . SER A 1 104 ? -8.907 2.337 5.881 1.00 90.31 104 SER A CA 1
ATOM 756 C C . SER A 1 104 ? -10.065 3.222 6.325 1.00 90.31 104 SER A C 1
ATOM 758 O O . SER A 1 104 ? -10.268 3.434 7.519 1.00 90.31 104 SER A O 1
ATOM 760 N N . LYS A 1 105 ? -10.870 3.701 5.369 1.00 91.94 105 LYS A N 1
ATOM 761 C CA . LYS A 1 105 ? -12.093 4.448 5.664 1.00 91.94 105 LYS A CA 1
ATOM 762 C C . LYS A 1 105 ? -13.102 3.590 6.431 1.00 91.94 105 LYS A C 1
ATOM 764 O O . LYS A 1 105 ? -13.599 4.029 7.465 1.00 91.94 105 LYS A O 1
ATOM 769 N N . ALA A 1 106 ? -13.365 2.368 5.967 1.00 92.00 106 ALA A N 1
ATOM 770 C CA . ALA A 1 106 ? -14.268 1.445 6.656 1.00 92.00 106 ALA A CA 1
ATOM 771 C C . ALA A 1 106 ? -13.768 1.108 8.074 1.00 92.00 106 ALA A C 1
ATOM 773 O O . ALA A 1 106 ? -14.549 1.055 9.027 1.00 92.00 106 ALA A O 1
ATOM 774 N N . LEU A 1 107 ? -12.452 0.951 8.232 1.00 91.88 107 LEU A N 1
ATOM 775 C CA . LEU A 1 107 ? -11.828 0.665 9.516 1.00 91.88 107 LEU A CA 1
ATOM 776 C C . LEU A 1 107 ? -11.926 1.850 10.489 1.00 91.88 107 LEU A C 1
ATOM 778 O O . LEU A 1 107 ? -12.177 1.654 11.677 1.00 91.88 107 LEU A O 1
ATOM 782 N N . LEU A 1 108 ? -11.800 3.086 9.996 1.00 90.94 108 LEU A N 1
ATOM 783 C CA . LEU A 1 108 ? -12.012 4.295 10.794 1.00 90.94 108 LEU A CA 1
ATOM 784 C C . LEU A 1 108 ? -13.460 4.393 11.306 1.00 90.94 108 LEU A C 1
ATOM 786 O O . LEU A 1 108 ? -13.681 4.691 12.480 1.00 90.94 108 LEU A O 1
ATOM 790 N N . GLU A 1 109 ? -14.443 4.101 10.453 1.00 90.69 109 GLU A N 1
ATOM 791 C CA . GLU A 1 109 ? -15.865 4.070 10.831 1.00 90.69 109 GLU A CA 1
ATOM 792 C C . GLU A 1 109 ? -16.153 2.990 11.889 1.00 90.69 109 GLU A C 1
ATOM 794 O O . GLU A 1 109 ? -16.987 3.165 12.780 1.00 90.69 109 GLU A O 1
ATOM 799 N N . GLN A 1 110 ? -15.461 1.853 11.827 1.00 87.25 110 GLN A N 1
ATOM 800 C CA . GLN A 1 110 ? -15.538 0.820 12.858 1.00 87.25 110 GLN A CA 1
ATOM 801 C C . GLN A 1 110 ? -14.878 1.245 14.168 1.00 87.25 110 GLN A C 1
ATOM 803 O O . GLN A 1 110 ? -15.479 1.074 15.226 1.00 87.25 110 GLN A O 1
ATOM 808 N N . TYR A 1 111 ? -13.685 1.835 14.116 1.00 89.62 111 TYR A N 1
ATOM 809 C CA . TYR A 1 111 ? -12.992 2.333 15.303 1.00 89.62 111 TYR A CA 1
ATOM 810 C C . TYR A 1 111 ? -13.861 3.306 16.107 1.00 89.62 111 TYR A C 1
ATOM 812 O O . TYR A 1 111 ? -13.949 3.205 17.330 1.00 89.62 111 TYR A O 1
ATOM 820 N N . GLN A 1 112 ? -14.563 4.210 15.417 1.00 88.94 112 GLN A N 1
ATOM 821 C CA . GLN A 1 112 ? -15.498 5.148 16.042 1.00 88.94 112 GLN A CA 1
ATOM 822 C C . GLN A 1 112 ? -16.659 4.439 16.760 1.00 88.94 112 GLN A C 1
ATOM 824 O O . GLN A 1 112 ? -17.079 4.892 17.825 1.00 88.94 112 GLN A O 1
ATOM 829 N N . ARG A 1 113 ? -17.145 3.314 16.218 1.00 84.38 113 ARG A N 1
ATOM 830 C CA . ARG A 1 113 ? -18.209 2.500 16.832 1.00 84.38 113 ARG A CA 1
ATOM 831 C C . ARG A 1 113 ? -17.733 1.714 18.049 1.00 84.38 113 ARG A C 1
ATOM 833 O O . ARG A 1 113 ? -18.489 1.588 18.998 1.00 84.38 113 ARG A O 1
ATOM 840 N N . VAL A 1 114 ? -16.507 1.194 18.022 1.00 80.88 114 VAL A N 1
ATOM 841 C CA . VAL A 1 114 ? -15.934 0.400 19.125 1.00 80.88 114 VAL A CA 1
ATOM 842 C C . VAL A 1 114 ? -15.501 1.286 20.298 1.00 80.88 114 VAL A C 1
ATOM 844 O O . VAL A 1 114 ? -15.516 0.848 21.443 1.00 80.88 114 VAL A O 1
ATOM 847 N N . LYS A 1 115 ? -15.103 2.533 20.021 1.00 76.88 115 LYS A N 1
ATOM 848 C CA . LYS A 1 115 ? -14.689 3.507 21.040 1.00 76.88 115 LYS A CA 1
ATOM 849 C C . LYS A 1 115 ? -15.859 4.225 21.742 1.00 76.88 115 LYS A C 1
ATOM 851 O O . LYS A 1 115 ? -15.621 4.818 22.794 1.00 76.88 115 LYS A O 1
ATOM 856 N N . SER A 1 116 ? -17.060 4.235 21.151 1.00 61.00 116 SER A N 1
ATOM 857 C CA . SER A 1 116 ? -18.259 4.887 21.721 1.00 61.00 116 SER A CA 1
ATOM 858 C C . SER A 1 116 ? -18.924 4.023 22.784 1.00 61.00 116 SER A C 1
ATOM 860 O O . SER A 1 116 ? -19.403 4.612 23.777 1.00 61.00 116 SER A O 1
#

Radius of gyration: 21.79 Å; chains: 1; bounding box: 42×20×75 Å

Foldseek 3Di:
DPPPVVVVVVVVVCVCCVVCVLVVLCVVLLVLLVVLQVVLVVLLVLLVVLLPDLPLVSLVVSLVVPVVSLVSFVSSQVSVQVNCCVVVVDRDRDGRSVSNVVSNVSSVVVSVVSVD

Secondary structure (DSSP, 8-state):
----HHHHHHHHHHHHHIIIIIHHHHHHHHHHHHHHHHHHHHHHHHHHHHTT---HHHHHHHHHHHHHHHHHHHHHHHHHHHHHHHHHSS----SSHHHHHHHHHHHHHHHHHHH-

Sequence (116 aa):
MDLDVQSLAVGSLIGALVGGGIYGFYVKNTGEANLDQAIGYNHLLECTSLLGSNDAEKISSFLNTLPQKQKDLEKSDAIMTATTTTLSGELELSGMGQPLAQCSKALLEQYQRVKS

pLDDT: mean 77.5, std 14.06, range [41.0, 92.31]